Protein AF-A0A410X438-F1 (afdb_monomer_lite)

InterPro domains:
  IPR012347 Ferritin-like [G3DSA:1.20.1260.10] (1-119)
  IPR012851 Spore coat protein CotF-like [PF07875] (62-124)

Foldseek 3Di:
DDDDDDPPVVVVVVVVVVVVVVVVVVVVVVVVVVPPDPDDDDPPPDPDDDDDDDPDDDDPDDPLVVLVVVLVVLVVVLVVLVVQLVPDPDPVSVVVSVVVNVVSVVVSVVSVVVCVVVVSDDDDDDDDPVVVVVVVVVVVVVVVVVCVVCVVVVVPDDDDPDDDPPPPPPPPPDDPDDDDDD

Structure (mmCIF, N/CA/C/O backbone):
data_AF-A0A410X438-F1
#
_entry.id   AF-A0A410X438-F1
#
loop_
_atom_site.group_PDB
_atom_site.id
_atom_site.type_symbol
_atom_site.label_atom_id
_atom_site.label_alt_id
_atom_site.label_comp_id
_atom_site.label_asym_id
_atom_site.label_entity_id
_atom_site.label_seq_id
_atom_site.pdbx_PDB_ins_code
_atom_site.Cartn_x
_atom_site.Cartn_y
_atom_site.Cartn_z
_atom_site.occupancy
_atom_site.B_iso_or_equiv
_atom_site.auth_seq_id
_atom_site.auth_comp_id
_atom_site.auth_asym_id
_atom_site.auth_atom_id
_atom_site.pdbx_PDB_model_num
ATOM 1 N N . MET A 1 1 ? 18.873 66.246 -26.360 1.00 38.06 1 MET A N 1
ATOM 2 C CA . MET A 1 1 ? 17.743 65.387 -26.773 1.00 38.06 1 MET A CA 1
ATOM 3 C C . MET A 1 1 ? 17.550 64.344 -25.676 1.00 38.06 1 MET A C 1
ATOM 5 O O . MET A 1 1 ? 18.228 63.329 -25.687 1.00 38.06 1 MET A O 1
ATOM 9 N N . ASN A 1 2 ? 16.760 6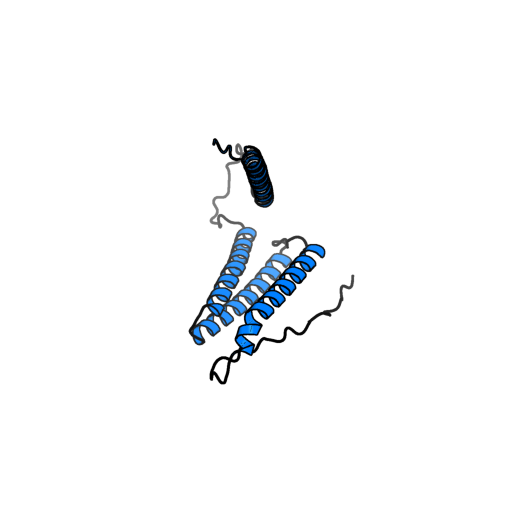4.672 -24.646 1.00 38.25 2 ASN A N 1
ATOM 10 C CA . ASN A 1 2 ? 16.591 63.837 -23.449 1.00 38.25 2 ASN A CA 1
ATOM 11 C C . ASN A 1 2 ? 15.453 62.836 -23.670 1.00 38.25 2 ASN A C 1
ATOM 13 O O . ASN A 1 2 ? 14.313 63.243 -23.874 1.00 38.25 2 ASN A O 1
ATOM 17 N N . GLN A 1 3 ? 15.767 61.542 -23.624 1.00 50.00 3 GLN A N 1
ATOM 18 C CA . GLN A 1 3 ? 14.787 60.457 -23.637 1.00 50.00 3 GLN A CA 1
ATOM 19 C C . GLN A 1 3 ? 14.421 60.109 -22.187 1.00 50.00 3 GLN A C 1
ATOM 21 O O . GLN A 1 3 ? 15.269 59.652 -21.426 1.00 50.00 3 GLN A O 1
ATOM 26 N N . GLN A 1 4 ? 13.167 60.336 -21.796 1.00 57.06 4 GLN A N 1
ATOM 27 C CA . GLN A 1 4 ? 12.577 59.786 -20.571 1.00 57.06 4 GLN A CA 1
ATOM 28 C C . GLN A 1 4 ? 12.024 58.380 -20.857 1.00 57.06 4 GLN A C 1
ATOM 30 O O . GLN A 1 4 ? 11.119 58.266 -21.684 1.00 57.06 4 GLN A O 1
ATOM 35 N N . PRO A 1 5 ? 12.455 57.312 -20.157 1.00 54.53 5 PRO A N 1
ATOM 36 C CA . PRO A 1 5 ? 11.767 56.030 -20.208 1.00 54.53 5 PRO A CA 1
ATOM 37 C C . PRO A 1 5 ? 10.737 55.915 -19.072 1.00 54.53 5 PRO A C 1
ATOM 39 O O . PRO A 1 5 ? 11.059 55.703 -17.907 1.00 54.53 5 PRO A O 1
ATOM 42 N N . ASN A 1 6 ? 9.473 56.060 -19.465 1.00 61.81 6 ASN A N 1
ATOM 43 C CA . ASN A 1 6 ? 8.375 55.133 -19.177 1.00 61.81 6 ASN A CA 1
ATOM 44 C C . ASN A 1 6 ? 8.189 54.644 -17.714 1.00 61.81 6 ASN A C 1
ATOM 46 O O . ASN A 1 6 ? 8.416 53.479 -17.384 1.00 61.81 6 ASN A O 1
ATOM 50 N N . ASN A 1 7 ? 7.680 55.529 -16.846 1.00 60.72 7 ASN A N 1
ATOM 51 C CA . ASN A 1 7 ? 7.257 55.216 -15.467 1.00 60.72 7 ASN A CA 1
ATOM 52 C C . ASN A 1 7 ? 6.073 54.227 -15.372 1.00 60.72 7 ASN A C 1
ATOM 54 O O . ASN A 1 7 ? 5.861 53.613 -14.326 1.00 60.72 7 ASN A O 1
ATOM 58 N N . GLN A 1 8 ? 5.312 54.044 -16.453 1.00 57.38 8 GLN A N 1
ATOM 59 C CA . GLN A 1 8 ? 4.073 53.263 -16.461 1.00 57.38 8 GLN A CA 1
ATOM 60 C C . GLN A 1 8 ? 4.341 51.749 -16.454 1.00 57.38 8 GLN A C 1
ATOM 62 O O . GLN A 1 8 ? 3.690 51.003 -15.725 1.00 57.38 8 GLN A O 1
ATOM 67 N N . ASN A 1 9 ? 5.388 51.305 -17.160 1.00 55.47 9 ASN A N 1
ATOM 68 C CA . ASN A 1 9 ? 5.837 49.907 -17.125 1.00 55.47 9 ASN A CA 1
ATOM 69 C C . ASN A 1 9 ? 6.379 49.489 -15.750 1.00 55.47 9 ASN A C 1
ATOM 71 O O . ASN A 1 9 ? 6.235 48.337 -15.344 1.00 55.47 9 ASN A O 1
ATOM 75 N N . ARG A 1 10 ? 6.964 50.431 -14.999 1.00 60.97 10 ARG A N 1
ATOM 76 C CA . ARG A 1 10 ? 7.471 50.151 -13.652 1.00 60.97 10 ARG A CA 1
ATOM 77 C C . ARG A 1 10 ? 6.326 49.928 -12.657 1.00 60.97 10 ARG A C 1
ATOM 79 O O . ARG A 1 10 ? 6.391 48.993 -11.869 1.00 60.97 10 ARG A O 1
ATOM 86 N N . GLN A 1 11 ? 5.25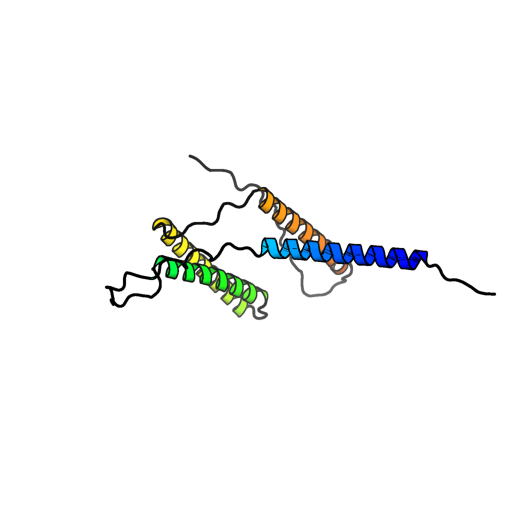3 50.722 -12.732 1.00 61.59 11 GLN A N 1
ATOM 87 C CA . GLN A 1 11 ? 4.061 50.526 -11.889 1.00 61.59 11 GLN A CA 1
ATOM 88 C C . GLN A 1 11 ? 3.338 49.204 -12.174 1.00 61.59 11 GLN A C 1
ATOM 90 O O . GLN A 1 11 ? 2.942 48.518 -11.233 1.00 61.59 11 GLN A O 1
ATOM 95 N N . LEU A 1 12 ? 3.216 48.813 -13.447 1.00 63.94 12 LEU A N 1
ATOM 96 C CA . LEU A 1 12 ? 2.605 47.534 -13.829 1.00 63.94 12 LEU A CA 1
ATOM 97 C C . LEU A 1 12 ? 3.395 46.333 -13.286 1.00 63.94 12 LEU A C 1
ATOM 99 O O . LEU A 1 12 ? 2.797 45.374 -12.801 1.00 63.94 12 LEU A O 1
ATOM 103 N N . SER A 1 13 ? 4.730 46.410 -13.288 1.00 67.31 13 SER A N 1
ATOM 104 C CA . SER A 1 13 ? 5.592 45.385 -12.686 1.00 67.31 13 SER A CA 1
ATOM 105 C C . SER A 1 13 ? 5.380 45.263 -11.172 1.00 67.31 13 SER A C 1
ATOM 107 O O . SER A 1 13 ? 5.212 44.150 -10.678 1.00 67.31 13 SER A O 1
ATOM 109 N N . TYR A 1 14 ? 5.289 46.379 -10.437 1.00 72.50 14 TYR A N 1
ATOM 110 C CA . TYR A 1 14 ? 5.018 46.335 -8.993 1.00 72.50 14 TYR A CA 1
ATOM 111 C C . TYR A 1 14 ? 3.630 45.780 -8.662 1.00 72.50 14 TYR A C 1
ATOM 113 O O . TYR A 1 14 ? 3.465 45.086 -7.660 1.00 72.50 14 TYR A O 1
ATOM 121 N N . GLN A 1 15 ? 2.629 46.053 -9.499 1.00 75.25 15 GLN A N 1
ATOM 122 C CA . GLN A 1 15 ? 1.286 45.515 -9.296 1.00 75.25 15 GLN A CA 1
ATOM 123 C C . GLN A 1 15 ? 1.232 44.005 -9.565 1.00 75.25 15 GLN A C 1
ATOM 125 O O . GLN A 1 15 ? 0.583 43.270 -8.822 1.00 75.25 15 GLN A O 1
ATOM 130 N N . GLN A 1 16 ? 1.955 43.531 -10.582 1.00 72.31 16 GLN A N 1
ATOM 131 C CA . GLN A 1 16 ? 2.033 42.107 -10.904 1.00 72.31 16 GLN A CA 1
ATOM 132 C C . GLN A 1 16 ? 2.826 41.323 -9.846 1.00 72.31 16 GLN A C 1
ATOM 134 O O . GLN A 1 16 ? 2.416 40.225 -9.473 1.00 72.31 16 GLN A O 1
ATOM 139 N N . GLN A 1 17 ? 3.892 41.919 -9.297 1.00 75.75 17 GLN A N 1
ATOM 140 C CA . GLN A 1 17 ? 4.660 41.346 -8.188 1.00 75.75 17 GLN A CA 1
ATOM 141 C C . GLN A 1 17 ? 3.787 41.178 -6.935 1.00 75.75 17 GLN A C 1
ATOM 143 O O . GLN A 1 17 ? 3.722 40.087 -6.377 1.00 75.75 17 GLN A O 1
ATOM 148 N N . GLN A 1 18 ? 3.024 42.210 -6.554 1.00 72.81 18 GLN A N 1
ATOM 149 C CA . GLN A 1 18 ? 2.124 42.117 -5.397 1.00 72.81 18 GLN A CA 1
ATOM 150 C C . GLN A 1 18 ? 1.025 41.067 -5.583 1.00 72.81 18 GLN A C 1
ATOM 152 O O . GLN A 1 18 ? 0.641 40.386 -4.634 1.00 72.81 18 GLN A O 1
ATOM 157 N N . GLN A 1 19 ? 0.525 40.899 -6.808 1.00 74.44 19 GLN A N 1
ATOM 158 C CA . GLN A 1 19 ? -0.489 39.890 -7.105 1.00 74.44 19 GLN A CA 1
ATOM 159 C C . GLN A 1 19 ? 0.084 38.462 -7.063 1.00 74.44 19 GLN A C 1
ATOM 161 O O . GLN A 1 19 ? -0.627 37.519 -6.710 1.00 74.44 19 GLN A O 1
ATOM 166 N N . HIS A 1 20 ? 1.369 38.299 -7.386 1.00 75.06 20 HIS A N 1
ATOM 167 C CA . HIS A 1 20 ? 2.081 37.033 -7.236 1.00 75.06 20 HIS A CA 1
ATOM 168 C C . HIS A 1 20 ? 2.311 36.686 -5.757 1.00 75.06 20 HIS A C 1
ATOM 170 O O . HIS A 1 20 ? 2.006 35.566 -5.344 1.00 75.06 20 HIS A O 1
ATOM 176 N N . ASP A 1 21 ? 2.747 37.654 -4.947 1.00 75.81 21 ASP A N 1
ATOM 177 C CA . ASP A 1 21 ? 2.969 37.456 -3.507 1.00 75.81 21 ASP A CA 1
ATOM 178 C C . ASP A 1 21 ? 1.668 37.110 -2.772 1.00 75.81 21 ASP A C 1
ATOM 180 O O . ASP A 1 21 ? 1.625 36.199 -1.944 1.00 75.81 21 ASP A O 1
ATOM 184 N N . GLN A 1 22 ? 0.564 37.767 -3.133 1.00 76.00 22 GLN A N 1
ATOM 185 C CA . GLN A 1 22 ? -0.740 37.493 -2.532 1.00 76.00 22 GLN A CA 1
ATOM 186 C C . GLN A 1 22 ? -1.259 36.089 -2.893 1.00 76.00 22 GLN A C 1
ATOM 188 O O . GLN A 1 22 ? -1.873 35.414 -2.064 1.00 76.00 22 GLN A O 1
ATOM 193 N N . ARG A 1 23 ? -0.964 35.607 -4.110 1.00 79.62 23 ARG A N 1
ATOM 194 C CA . ARG A 1 23 ? -1.293 34.239 -4.533 1.00 79.62 23 ARG A CA 1
ATOM 195 C C . ARG A 1 23 ? -0.463 33.201 -3.778 1.00 79.62 23 ARG A C 1
ATOM 197 O O . ARG A 1 23 ? -1.016 32.178 -3.381 1.00 79.62 23 ARG A O 1
ATOM 204 N N . GLN A 1 24 ? 0.828 33.457 -3.557 1.00 72.44 24 GLN A N 1
ATOM 205 C CA . GLN A 1 24 ? 1.673 32.565 -2.757 1.00 72.44 24 GLN A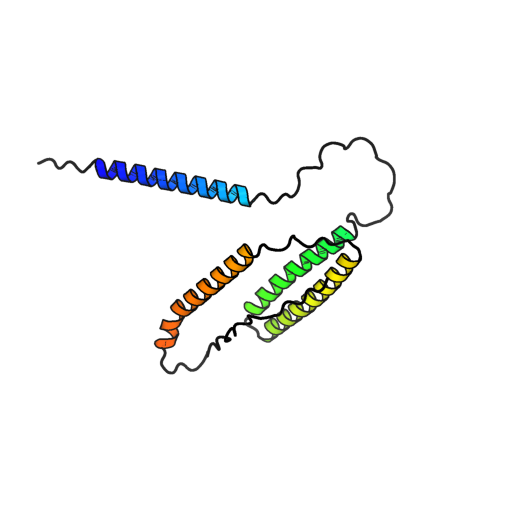 CA 1
ATOM 206 C C . GLN A 1 24 ? 1.192 32.479 -1.308 1.00 72.44 24 GLN A C 1
ATOM 208 O O . GLN A 1 24 ? 1.017 31.373 -0.807 1.00 72.44 24 GLN A O 1
ATOM 213 N N . GLN A 1 25 ? 0.855 33.604 -0.673 1.00 75.50 25 GLN A N 1
ATOM 214 C CA . GLN A 1 25 ? 0.310 33.586 0.690 1.00 75.50 25 GLN A CA 1
ATOM 215 C C . GLN A 1 25 ? -1.012 32.813 0.790 1.00 75.50 25 GLN A C 1
ATOM 217 O O . GLN A 1 25 ? -1.247 32.110 1.773 1.00 75.50 25 GLN A O 1
ATOM 222 N N . GLN A 1 26 ? -1.874 32.899 -0.228 1.00 74.56 26 GLN A N 1
ATOM 223 C CA . GLN A 1 26 ? -3.128 32.146 -0.246 1.00 74.56 26 GLN A CA 1
ATOM 224 C C . GLN A 1 26 ? -2.896 30.637 -0.424 1.00 74.56 26 GLN A C 1
ATOM 226 O O . GLN A 1 26 ? -3.570 29.834 0.221 1.00 74.56 26 GLN A O 1
ATOM 231 N N . LEU A 1 27 ? -1.916 30.245 -1.245 1.00 69.62 27 LEU A N 1
ATOM 232 C CA . LEU A 1 27 ? -1.506 28.845 -1.386 1.00 69.62 27 LEU A CA 1
ATOM 233 C C . LEU A 1 27 ? -0.907 28.298 -0.084 1.00 69.62 27 LEU A C 1
ATOM 235 O O . LEU A 1 27 ? -1.184 27.157 0.281 1.00 69.62 27 LEU A O 1
ATOM 239 N N . GLU A 1 28 ? -0.159 29.117 0.653 1.00 71.31 28 GLU A N 1
ATOM 240 C CA . GLU A 1 28 ? 0.419 28.727 1.939 1.00 71.31 28 GLU A CA 1
ATOM 241 C C . GLU A 1 28 ? -0.653 28.555 3.027 1.00 71.31 28 GLU A C 1
ATOM 243 O O . GLU A 1 28 ? -0.599 27.592 3.790 1.00 71.31 28 GLU A O 1
ATOM 248 N N . GLN A 1 29 ? -1.696 29.399 3.039 1.00 69.69 29 GLN A N 1
ATOM 249 C CA . GLN A 1 29 ? -2.865 29.205 3.913 1.00 69.69 29 GLN A CA 1
ATOM 250 C C . GLN A 1 29 ? -3.646 27.927 3.575 1.00 69.69 29 GLN A C 1
ATOM 252 O O . GLN A 1 29 ? -4.063 27.200 4.479 1.00 69.69 29 GLN A O 1
ATOM 257 N N . LEU A 1 30 ? -3.819 27.621 2.286 1.00 62.62 30 LEU A N 1
ATOM 258 C CA . LEU A 1 30 ? -4.465 26.383 1.835 1.00 62.62 30 LEU A CA 1
ATOM 259 C C . LEU A 1 30 ? -3.666 25.137 2.240 1.00 62.62 30 LEU A C 1
ATOM 261 O O . LEU A 1 30 ? -4.256 24.136 2.651 1.00 62.62 30 LEU A O 1
ATOM 265 N N . PHE A 1 31 ? -2.335 25.204 2.175 1.00 62.06 31 PHE A N 1
ATOM 266 C CA . PHE A 1 31 ? -1.466 24.103 2.586 1.00 62.06 31 PHE A CA 1
ATOM 267 C C . PHE A 1 31 ? -1.460 23.899 4.110 1.00 62.06 31 PHE A C 1
ATOM 269 O O . PHE A 1 31 ? -1.492 22.760 4.584 1.00 62.06 31 PHE A O 1
ATOM 276 N N . GLN A 1 32 ? -1.504 24.986 4.889 1.00 61.22 32 GLN A N 1
ATOM 277 C CA . GLN A 1 32 ? -1.607 24.927 6.353 1.00 61.22 32 GLN A CA 1
ATOM 278 C C . GLN A 1 32 ? -2.957 24.356 6.822 1.00 61.22 32 GLN A C 1
ATOM 280 O O . GLN A 1 32 ? -3.019 23.655 7.829 1.00 61.22 32 GLN A O 1
ATOM 285 N N . GLN A 1 33 ? -4.038 24.590 6.068 1.00 58.09 33 GLN A N 1
ATOM 286 C CA . GLN A 1 33 ? -5.356 24.036 6.389 1.00 58.09 33 GLN A CA 1
ATOM 287 C C . GLN A 1 33 ? -5.467 22.531 6.080 1.00 58.09 33 GLN A C 1
ATOM 289 O O . GLN A 1 33 ? -6.169 21.815 6.789 1.00 58.09 33 GLN A O 1
ATOM 294 N N . GLN A 1 34 ? -4.747 22.023 5.072 1.00 53.69 34 GLN A N 1
ATOM 295 C CA . GLN A 1 34 ? -4.739 20.588 4.738 1.00 53.69 34 GLN A CA 1
ATOM 296 C C . GLN A 1 34 ? -3.765 19.748 5.577 1.00 53.69 34 GLN A C 1
ATOM 298 O O . GLN A 1 34 ? -3.848 18.522 5.556 1.00 53.69 34 GLN A O 1
ATOM 303 N N . SER A 1 35 ? -2.867 20.374 6.344 1.00 41.75 35 SER A N 1
ATOM 304 C CA . SER A 1 35 ? -1.969 19.672 7.275 1.00 41.75 35 SER A CA 1
ATOM 305 C C . SER A 1 35 ? -2.572 19.460 8.673 1.00 41.75 35 SER A C 1
ATOM 307 O O . SER A 1 35 ? -1.954 18.811 9.517 1.00 41.75 35 SER A O 1
ATOM 309 N N . ALA A 1 36 ? -3.814 19.902 8.905 1.00 40.00 36 ALA A N 1
ATOM 310 C CA . ALA A 1 36 ? -4.580 19.587 10.107 1.00 40.00 36 ALA A CA 1
ATOM 311 C C . ALA A 1 36 ? -5.182 18.170 10.030 1.00 40.00 36 ALA A C 1
ATOM 313 O O . ALA A 1 36 ? -6.389 17.984 9.882 1.00 40.00 36 ALA A O 1
ATOM 314 N N . TYR A 1 37 ? -4.338 17.148 10.160 1.00 42.50 37 TYR A N 1
ATOM 315 C CA . TYR A 1 37 ? -4.810 15.845 10.621 1.00 42.50 37 TYR A CA 1
ATOM 316 C C . TYR A 1 37 ? -5.179 15.983 12.106 1.00 42.50 37 TYR A C 1
ATOM 318 O O . TYR A 1 37 ? -4.327 16.399 12.894 1.00 42.50 37 TYR A O 1
ATOM 326 N N . PRO A 1 38 ? -6.409 15.648 12.535 1.00 47.12 38 PRO A N 1
ATOM 327 C CA . PRO A 1 38 ? -6.773 15.671 13.942 1.00 47.12 38 PRO A CA 1
ATOM 328 C C . PRO A 1 38 ? -6.143 14.459 14.633 1.00 47.12 38 PRO A C 1
ATOM 330 O O . PRO A 1 38 ? -6.787 13.440 14.863 1.00 47.12 38 PRO A O 1
ATOM 333 N N . TYR A 1 39 ? -4.861 14.563 14.959 1.00 44.97 39 TYR A N 1
ATOM 334 C CA . TYR A 1 39 ? -4.248 13.745 15.990 1.00 44.97 39 TYR A CA 1
ATOM 335 C C . TYR A 1 39 ? -3.750 14.667 17.102 1.00 44.97 39 TYR A C 1
ATOM 337 O O . TYR A 1 39 ? -2.975 15.592 16.878 1.00 44.97 39 TYR A O 1
ATOM 345 N N . SER A 1 40 ? -4.219 14.369 18.314 1.00 49.78 40 SER A N 1
ATOM 346 C CA . SER A 1 40 ? -3.741 14.863 19.611 1.00 49.78 40 SER A CA 1
ATOM 347 C C . SER A 1 40 ? -3.905 16.358 19.930 1.00 49.78 40 SER A C 1
ATOM 349 O O . SER A 1 40 ? -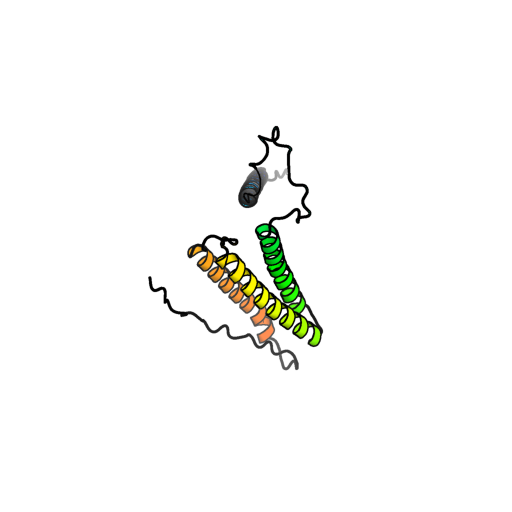2.953 17.114 19.848 1.00 49.78 40 SER A O 1
ATOM 351 N N . GLN A 1 41 ? -5.062 16.752 20.472 1.00 43.59 41 GLN A N 1
ATOM 352 C CA . GLN A 1 41 ? -5.120 17.687 21.611 1.00 43.59 41 GLN A CA 1
ATOM 353 C C . GLN A 1 41 ? -6.396 17.430 22.421 1.00 43.59 41 GLN A C 1
ATOM 355 O O . GLN A 1 41 ? -7.468 17.947 22.128 1.00 43.59 41 GLN A O 1
ATOM 360 N N . GLY A 1 42 ? -6.272 16.570 23.429 1.00 42.75 42 GLY A N 1
ATOM 361 C CA . GLY A 1 42 ? -7.366 16.220 24.332 1.00 42.75 42 GLY A CA 1
ATOM 362 C C . GLY A 1 42 ? -6.950 15.280 25.460 1.00 42.75 42 GLY A C 1
ATOM 363 O O . GLY A 1 42 ? -7.753 14.465 25.879 1.00 42.75 42 GLY A O 1
ATOM 364 N N . PHE A 1 43 ? -5.700 15.347 25.930 1.00 48.59 43 PHE A N 1
ATOM 365 C CA . PHE A 1 43 ? -5.244 14.600 27.111 1.00 48.59 43 PHE A CA 1
ATOM 366 C C . PHE A 1 43 ? -4.209 15.410 27.891 1.00 48.59 43 PHE A C 1
ATOM 368 O O . PHE A 1 43 ? -3.068 14.993 28.058 1.00 48.59 43 PHE A O 1
ATOM 375 N N . GLN A 1 44 ? -4.587 16.598 28.362 1.00 49.16 44 GLN A N 1
ATOM 376 C CA . GLN A 1 44 ? -3.796 17.257 29.400 1.00 49.16 44 GLN A CA 1
ATOM 377 C C . GLN A 1 44 ? -4.643 18.158 30.300 1.00 49.16 44 GLN A C 1
ATOM 379 O O . GLN A 1 44 ? -4.373 19.341 30.446 1.00 49.16 44 GLN A O 1
ATOM 384 N N . GLN A 1 45 ? -5.669 17.587 30.935 1.00 45.94 45 GLN A N 1
ATOM 385 C CA . GLN A 1 45 ? -6.140 18.109 32.219 1.00 45.94 45 GLN A CA 1
ATOM 386 C C . GLN A 1 45 ? -6.968 17.052 32.952 1.00 45.94 45 GLN A C 1
ATOM 388 O O . GLN A 1 45 ? -8.172 16.951 32.757 1.00 45.94 45 GLN A O 1
ATOM 393 N N . ASN A 1 46 ? -6.274 16.201 33.710 1.00 43.38 46 ASN A N 1
ATOM 394 C CA . ASN A 1 46 ? -6.705 15.549 34.957 1.00 43.38 46 ASN A CA 1
ATOM 395 C C . ASN A 1 46 ? -5.699 14.437 35.273 1.00 43.38 46 ASN A C 1
ATOM 397 O O . ASN A 1 46 ? -5.966 13.252 35.099 1.00 43.38 46 ASN A O 1
ATOM 401 N N . GLN A 1 47 ? -4.493 14.827 35.688 1.00 47.31 47 GLN A N 1
ATOM 402 C CA . GLN A 1 47 ? -3.527 13.891 36.256 1.00 47.31 47 GLN A CA 1
ATOM 403 C C . GLN A 1 47 ? -3.157 14.358 37.663 1.00 47.31 47 GLN A C 1
ATOM 405 O O . GLN A 1 47 ? -2.066 14.847 37.928 1.00 47.31 47 GLN A O 1
ATOM 410 N N . GLN A 1 48 ? -4.117 14.219 38.573 1.00 48.62 48 GLN A N 1
ATOM 411 C CA . GLN A 1 48 ? -3.832 14.045 39.988 1.00 48.62 48 GLN A CA 1
ATOM 412 C C . GLN A 1 48 ? -4.956 13.195 40.586 1.00 48.62 48 GLN A C 1
ATOM 414 O O . GLN A 1 48 ? -6.120 13.545 40.458 1.00 48.62 48 GLN A O 1
ATOM 419 N N . GLN A 1 49 ? -4.566 12.080 41.212 1.00 47.88 49 GLN A N 1
ATOM 420 C CA . GLN A 1 49 ? -5.398 11.041 41.847 1.00 47.88 49 GLN A CA 1
ATOM 421 C C . GLN A 1 49 ? -5.928 9.910 40.948 1.00 47.88 49 GLN A C 1
ATOM 423 O O . GLN A 1 49 ? -7.120 9.780 40.704 1.00 47.88 49 GLN A O 1
ATOM 428 N N . ASN A 1 50 ? -5.040 8.985 40.578 1.00 44.50 50 ASN A N 1
ATOM 429 C CA . ASN A 1 50 ? -5.106 7.638 41.161 1.00 44.50 50 ASN A CA 1
ATOM 430 C C . ASN A 1 50 ? -3.835 6.858 40.818 1.00 44.50 50 ASN A C 1
ATOM 432 O O . ASN A 1 50 ? -3.671 6.323 39.727 1.00 44.50 50 ASN A O 1
ATOM 436 N N . GLN A 1 51 ? -2.912 6.836 41.771 1.00 47.25 51 GLN A N 1
ATOM 437 C CA . GLN A 1 51 ? -1.748 5.972 41.749 1.00 47.25 51 GLN A CA 1
ATOM 438 C C . GLN A 1 51 ? -2.044 4.826 42.713 1.00 47.25 51 GLN A C 1
ATOM 440 O O . GLN A 1 51 ? -1.713 4.931 43.888 1.00 47.25 51 GLN A O 1
ATOM 445 N N . GLN A 1 52 ? -2.688 3.755 42.240 1.00 50.28 52 GLN A N 1
ATOM 446 C CA . GLN A 1 52 ? -2.514 2.437 42.850 1.00 50.28 52 GLN A CA 1
ATOM 447 C C . GLN A 1 52 ? -3.040 1.294 41.976 1.00 50.28 52 GLN A C 1
ATOM 449 O O . GLN A 1 52 ? -4.196 1.274 41.578 1.00 50.28 52 GLN A O 1
ATOM 454 N N . GLN A 1 53 ? -2.140 0.320 41.792 1.00 47.03 53 GLN A N 1
ATOM 455 C CA . GLN A 1 53 ? -2.362 -1.077 41.400 1.00 47.03 53 GLN A CA 1
ATOM 456 C C . GLN A 1 53 ? -2.630 -1.368 39.916 1.00 47.03 53 GLN A C 1
ATOM 458 O O . GLN A 1 53 ? -3.768 -1.435 39.476 1.00 47.03 53 GLN A O 1
ATOM 463 N N . ASN A 1 54 ? -1.566 -1.696 39.172 1.00 41.41 54 ASN A N 1
ATOM 464 C CA . ASN A 1 54 ? -1.236 -3.099 38.871 1.00 41.41 54 ASN A CA 1
ATOM 465 C C . ASN A 1 54 ? 0.167 -3.181 38.219 1.00 41.41 54 ASN A C 1
ATOM 467 O O . ASN A 1 54 ? 0.322 -2.927 37.029 1.00 41.41 54 ASN A O 1
ATOM 471 N N . LEU A 1 55 ? 1.203 -3.511 39.003 1.00 45.50 55 LEU A N 1
ATOM 472 C CA . LEU A 1 55 ? 2.504 -3.945 38.471 1.00 45.50 55 LEU A CA 1
ATOM 473 C C . LEU A 1 55 ? 2.442 -5.449 38.153 1.00 45.50 55 LEU A C 1
ATOM 475 O O . LEU A 1 55 ? 3.092 -6.261 38.811 1.00 45.50 55 LEU A O 1
ATOM 479 N N . GLN A 1 56 ? 1.656 -5.826 37.149 1.00 44.19 56 GLN A N 1
ATOM 480 C CA . GLN A 1 56 ? 1.760 -7.142 36.525 1.00 44.19 56 GLN A CA 1
ATOM 481 C C . GLN A 1 56 ? 2.320 -6.958 35.122 1.00 44.19 56 GLN A C 1
ATOM 483 O O . GLN A 1 56 ? 1.758 -6.249 34.297 1.00 44.19 56 GLN A O 1
ATOM 488 N N . SER A 1 57 ? 3.473 -7.581 34.904 1.00 49.81 57 SER A N 1
ATOM 489 C CA . SER A 1 57 ? 4.151 -7.802 33.629 1.00 49.81 57 SER A CA 1
ATOM 490 C C . SER A 1 57 ? 3.175 -7.955 32.453 1.00 49.81 57 SER A C 1
ATOM 492 O O . SER A 1 57 ? 2.634 -9.034 32.225 1.00 49.81 57 SER A O 1
ATOM 494 N N . GLY A 1 58 ? 2.964 -6.870 31.716 1.00 46.88 58 GLY A N 1
ATOM 495 C CA . GLY A 1 58 ? 2.081 -6.791 30.560 1.00 46.88 58 GLY A CA 1
ATOM 496 C C . GLY A 1 58 ? 2.533 -5.624 29.691 1.00 46.88 58 GLY A C 1
ATOM 497 O O . GLY A 1 58 ? 2.913 -4.581 30.216 1.00 46.88 58 GLY A O 1
ATOM 498 N N . SER A 1 59 ? 2.589 -5.840 28.378 1.00 57.28 59 SER A N 1
ATOM 499 C CA . SER A 1 59 ? 2.972 -4.856 27.358 1.00 57.28 59 SER A CA 1
ATOM 500 C C . SER A 1 59 ? 2.444 -3.442 27.658 1.00 57.28 59 SER A C 1
ATOM 502 O O . SER A 1 59 ? 1.282 -3.272 28.015 1.00 57.28 59 SER A O 1
ATOM 504 N N . ILE A 1 60 ? 3.286 -2.418 27.458 1.00 80.12 60 ILE A N 1
ATOM 505 C CA . ILE A 1 60 ? 2.924 -0.988 27.580 1.00 80.12 60 ILE A CA 1
ATOM 506 C C . ILE A 1 60 ? 1.771 -0.616 26.621 1.00 80.12 60 ILE A C 1
ATOM 508 O O . ILE A 1 60 ? 1.075 0.374 26.833 1.00 80.12 60 ILE A O 1
ATOM 512 N N . LEU A 1 61 ? 1.563 -1.415 25.571 1.00 78.81 61 LEU A N 1
ATOM 513 C CA . LEU A 1 61 ? 0.514 -1.247 24.570 1.00 78.81 61 LEU A CA 1
ATOM 514 C C . LEU A 1 61 ? -0.604 -2.269 24.766 1.00 78.81 61 LEU A C 1
ATOM 516 O O . LEU A 1 61 ? -0.324 -3.444 25.015 1.00 78.81 61 LEU A O 1
ATOM 520 N N . SER A 1 62 ? -1.851 -1.829 24.568 1.00 90.31 62 SER A N 1
ATOM 521 C CA . SER A 1 62 ? -3.002 -2.729 24.472 1.00 90.31 62 SER A CA 1
ATOM 522 C C . SER A 1 62 ? -2.884 -3.642 23.245 1.00 90.31 62 SER A C 1
ATOM 524 O O . SER A 1 62 ? -2.260 -3.268 22.249 1.00 90.31 62 SER A O 1
ATOM 526 N N . ASP A 1 63 ? -3.534 -4.810 23.271 1.00 90.00 63 ASP A N 1
ATOM 527 C CA . ASP A 1 63 ? -3.559 -5.728 22.119 1.00 90.00 63 ASP A CA 1
ATOM 528 C C . ASP A 1 63 ? -4.065 -5.028 20.852 1.00 90.00 63 ASP A C 1
ATOM 530 O O . ASP A 1 63 ? -3.515 -5.198 19.766 1.00 90.00 63 ASP A O 1
ATOM 534 N N . LYS A 1 64 ? -5.071 -4.158 20.992 1.00 90.94 64 LYS A N 1
ATOM 535 C CA . LYS A 1 64 ? -5.594 -3.353 19.885 1.00 90.94 64 LYS A CA 1
ATOM 536 C C . LYS A 1 64 ? -4.522 -2.445 19.278 1.00 90.94 64 LYS A C 1
ATOM 538 O O . LYS A 1 64 ? -4.431 -2.360 18.050 1.00 90.94 64 LYS A O 1
ATOM 543 N N . ASP A 1 65 ? -3.737 -1.761 20.105 1.00 90.06 65 ASP A N 1
ATOM 544 C CA . ASP A 1 65 ? -2.691 -0.845 19.637 1.00 90.06 65 ASP A CA 1
ATOM 545 C C . ASP A 1 65 ? -1.529 -1.607 19.001 1.00 90.06 65 ASP A C 1
ATOM 547 O O . ASP A 1 65 ? -1.007 -1.186 17.965 1.00 90.06 65 ASP A O 1
ATOM 551 N N . LEU A 1 66 ? -1.170 -2.766 19.563 1.00 93.12 66 LEU A N 1
ATOM 552 C CA . LEU A 1 66 ? -0.157 -3.652 18.997 1.00 93.12 66 LEU A CA 1
ATOM 553 C C . LEU A 1 66 ? -0.573 -4.128 17.601 1.00 93.12 66 LEU A C 1
ATOM 555 O O . LEU A 1 66 ? 0.152 -3.907 16.633 1.00 93.12 66 LEU A O 1
ATOM 559 N N . LEU A 1 67 ? -1.775 -4.695 17.471 1.00 94.25 67 LEU A N 1
ATOM 560 C CA . LEU A 1 67 ? -2.290 -5.188 16.192 1.00 94.25 67 LEU A CA 1
ATOM 561 C C . LEU A 1 67 ? -2.473 -4.057 15.171 1.00 94.25 67 LEU A C 1
ATOM 563 O O . LEU A 1 67 ? -2.180 -4.238 13.990 1.00 94.25 67 LEU A O 1
ATOM 567 N N . SER A 1 68 ? -2.899 -2.868 15.612 1.00 92.62 68 SER A N 1
ATOM 568 C CA . SER A 1 68 ? -2.994 -1.684 14.746 1.00 92.62 68 SER A CA 1
ATOM 569 C C . SER A 1 68 ? -1.622 -1.240 14.236 1.00 92.62 68 SER A C 1
ATOM 571 O O . SER A 1 68 ? -1.493 -0.869 13.067 1.00 92.62 68 SER A O 1
ATOM 573 N N . THR A 1 69 ? -0.596 -1.317 15.086 1.00 93.62 69 THR A N 1
ATOM 574 C CA . THR A 1 69 ? 0.794 -1.018 14.723 1.00 93.62 69 THR A CA 1
ATOM 575 C C . THR A 1 69 ? 1.320 -2.037 13.715 1.00 93.62 69 THR A C 1
ATOM 577 O O . THR A 1 69 ? 1.841 -1.642 12.675 1.00 93.62 69 THR A O 1
ATOM 580 N N . THR A 1 70 ? 1.100 -3.333 13.947 1.00 94.81 70 THR A N 1
ATOM 581 C CA . THR A 1 70 ? 1.460 -4.399 12.999 1.00 94.81 70 THR A CA 1
ATOM 582 C C . THR A 1 70 ? 0.756 -4.222 11.653 1.00 94.81 70 THR A C 1
ATOM 584 O O . THR A 1 70 ? 1.386 -4.296 10.602 1.00 94.81 70 THR A O 1
ATOM 587 N N . LEU A 1 71 ? -0.542 -3.902 11.652 1.00 94.06 71 LEU A N 1
ATOM 588 C CA . LEU A 1 71 ? -1.296 -3.648 10.424 1.00 94.06 71 LEU A CA 1
ATOM 589 C C . LEU A 1 71 ? -0.770 -2.414 9.666 1.00 94.06 71 LEU A C 1
ATOM 591 O O . LEU A 1 71 ? -0.755 -2.388 8.431 1.00 94.06 71 LEU A O 1
ATOM 595 N N . ALA A 1 72 ? -0.364 -1.365 10.387 1.00 92.75 72 ALA A N 1
ATOM 596 C CA . ALA A 1 72 ? 0.265 -0.187 9.798 1.00 92.75 72 ALA A CA 1
ATOM 597 C C . ALA A 1 72 ? 1.624 -0.522 9.169 1.00 92.75 72 ALA A C 1
ATOM 599 O O . ALA A 1 72 ? 1.892 -0.074 8.050 1.00 92.75 72 ALA A O 1
ATOM 600 N N . ASP A 1 73 ? 2.424 -1.341 9.849 1.00 96.31 73 ASP A N 1
ATOM 601 C CA . ASP A 1 73 ? 3.723 -1.796 9.368 1.00 96.31 73 ASP A CA 1
ATOM 602 C C . ASP A 1 73 ? 3.595 -2.676 8.118 1.00 96.31 73 ASP A C 1
ATOM 604 O O . ASP A 1 73 ? 4.232 -2.380 7.110 1.00 96.31 73 ASP A O 1
ATOM 608 N N . HIS A 1 74 ? 2.658 -3.633 8.089 1.00 97.25 74 HIS A N 1
ATOM 609 C CA . HIS A 1 74 ? 2.371 -4.435 6.890 1.00 97.25 74 HIS A CA 1
ATOM 610 C C . HIS A 1 74 ? 2.102 -3.553 5.660 1.00 97.25 74 HIS A C 1
ATOM 612 O O . HIS A 1 74 ? 2.699 -3.745 4.603 1.00 97.25 74 HIS A O 1
ATOM 618 N N . LYS A 1 75 ? 1.261 -2.516 5.794 1.00 95.06 75 LYS A N 1
ATOM 619 C CA . LYS A 1 75 ? 0.994 -1.565 4.695 1.00 95.06 75 LYS A CA 1
ATOM 620 C C . LYS A 1 75 ? 2.246 -0.807 4.252 1.00 95.06 75 LYS A C 1
ATOM 622 O O . LYS A 1 75 ? 2.351 -0.442 3.081 1.00 95.06 75 LYS A O 1
ATOM 627 N N . ARG A 1 76 ? 3.153 -0.496 5.181 1.00 97.12 76 ARG A N 1
ATOM 628 C CA . ARG A 1 76 ? 4.418 0.173 4.876 1.00 97.12 76 ARG A CA 1
ATOM 629 C C . ARG A 1 76 ? 5.341 -0.765 4.101 1.00 97.12 76 ARG A C 1
ATOM 631 O O . ARG A 1 76 ? 5.742 -0.394 3.002 1.00 97.12 76 ARG A O 1
ATOM 638 N N . VAL A 1 77 ? 5.617 -1.963 4.617 1.00 97.44 77 VAL A N 1
ATOM 639 C CA . VAL A 1 77 ? 6.551 -2.903 3.976 1.00 97.44 77 VAL A CA 1
ATOM 640 C C . VAL A 1 77 ? 6.040 -3.395 2.621 1.00 97.44 77 VAL A C 1
ATOM 642 O O . VAL A 1 77 ? 6.834 -3.520 1.700 1.00 97.44 77 VAL A O 1
ATOM 645 N N . ILE A 1 78 ? 4.721 -3.545 2.434 1.00 98.12 78 ILE A N 1
ATOM 646 C CA . ILE A 1 78 ? 4.120 -3.844 1.119 1.00 98.12 78 ILE A CA 1
ATOM 647 C C . ILE A 1 78 ? 4.502 -2.782 0.079 1.00 98.12 78 ILE A C 1
ATOM 649 O O . ILE A 1 78 ? 4.869 -3.123 -1.044 1.00 98.12 78 ILE A O 1
ATOM 653 N N . ARG A 1 79 ? 4.439 -1.489 0.433 1.00 96.44 79 ARG A N 1
ATOM 654 C CA . ARG A 1 79 ? 4.843 -0.407 -0.482 1.00 96.44 79 ARG A CA 1
ATOM 655 C C . ARG A 1 79 ? 6.339 -0.446 -0.772 1.00 96.44 79 ARG A C 1
ATOM 657 O O . ARG A 1 79 ? 6.724 -0.262 -1.919 1.00 96.44 79 ARG A O 1
ATOM 664 N N . GLU A 1 80 ? 7.161 -0.712 0.241 1.00 97.25 80 GLU A N 1
ATOM 665 C CA . GLU A 1 80 ? 8.612 -0.828 0.064 1.00 97.25 80 GLU A CA 1
ATOM 666 C C . GLU A 1 80 ? 8.980 -2.022 -0.835 1.00 97.25 80 GLU A C 1
ATOM 668 O O . GLU A 1 80 ? 9.788 -1.866 -1.748 1.00 97.25 80 GLU A O 1
ATOM 673 N N . TYR A 1 81 ? 8.339 -3.184 -0.664 1.00 98.12 81 TYR A N 1
ATOM 674 C CA . TYR A 1 81 ? 8.536 -4.349 -1.533 1.00 98.12 81 TYR A CA 1
ATOM 675 C C . TYR A 1 81 ? 8.062 -4.099 -2.960 1.00 98.12 81 TYR A C 1
ATOM 677 O O . TYR A 1 81 ? 8.754 -4.488 -3.899 1.00 98.12 81 TYR A O 1
ATOM 685 N N . ALA A 1 82 ? 6.935 -3.409 -3.146 1.00 96.38 82 ALA A N 1
ATOM 686 C CA . ALA A 1 82 ? 6.468 -3.030 -4.474 1.00 96.38 82 ALA A CA 1
ATOM 687 C C . ALA A 1 82 ? 7.487 -2.122 -5.184 1.00 96.38 82 ALA A C 1
ATOM 689 O O . ALA A 1 82 ? 7.871 -2.409 -6.319 1.00 96.38 82 ALA A O 1
ATOM 690 N N . THR A 1 83 ? 7.995 -1.089 -4.502 1.00 97.62 83 THR A N 1
ATOM 691 C CA . THR A 1 83 ? 9.074 -0.240 -5.031 1.00 97.62 83 THR A CA 1
ATOM 692 C C . THR A 1 83 ? 10.308 -1.076 -5.363 1.00 97.62 83 THR A C 1
ATOM 694 O O . THR A 1 83 ? 10.799 -1.032 -6.492 1.00 97.62 83 THR A O 1
ATOM 697 N N . ALA A 1 84 ? 10.762 -1.920 -4.434 1.00 94.62 84 ALA A N 1
ATOM 698 C CA . ALA A 1 84 ? 11.940 -2.753 -4.630 1.00 94.62 84 ALA A CA 1
ATOM 699 C C . ALA A 1 84 ? 11.778 -3.743 -5.798 1.00 94.62 84 ALA A C 1
ATOM 701 O O . ALA A 1 84 ? 12.724 -3.949 -6.558 1.00 94.62 84 ALA A O 1
ATOM 702 N N . ALA A 1 85 ? 10.586 -4.305 -6.018 1.00 96.12 85 ALA A N 1
ATOM 703 C CA . ALA A 1 85 ? 10.293 -5.139 -7.183 1.00 96.12 85 ALA A CA 1
ATOM 704 C C . ALA A 1 85 ? 10.425 -4.348 -8.497 1.00 96.12 85 ALA A C 1
ATOM 706 O O . ALA A 1 85 ? 11.000 -4.850 -9.470 1.00 96.12 85 ALA A O 1
ATOM 707 N N . THR A 1 86 ? 9.930 -3.106 -8.525 1.00 96.06 86 THR A N 1
ATOM 708 C CA . THR A 1 86 ? 9.980 -2.249 -9.720 1.00 96.06 86 THR A CA 1
ATOM 709 C C . THR A 1 86 ? 11.374 -1.700 -10.022 1.00 96.06 86 THR A C 1
ATOM 711 O O . THR A 1 86 ? 11.730 -1.579 -11.192 1.00 96.06 86 THR A O 1
ATOM 714 N N . GLU A 1 87 ? 12.185 -1.436 -8.997 1.00 96.06 87 GLU A N 1
ATOM 715 C CA . GLU A 1 87 ? 13.522 -0.844 -9.142 1.00 96.06 87 GLU A CA 1
ATOM 716 C C . GLU A 1 87 ? 14.646 -1.893 -9.236 1.00 96.06 87 GLU A C 1
ATOM 718 O O . GLU A 1 87 ? 15.765 -1.587 -9.648 1.00 96.06 87 GLU A O 1
ATOM 723 N N . SER A 1 88 ? 14.367 -3.160 -8.909 1.00 95.06 88 SER A N 1
ATOM 724 C CA . SER A 1 88 ? 15.352 -4.240 -9.009 1.00 95.06 88 SER A CA 1
ATOM 725 C C . SER A 1 88 ? 15.711 -4.566 -10.459 1.00 95.06 88 SER A C 1
ATOM 727 O O . SER A 1 88 ? 14.862 -4.976 -11.259 1.00 95.06 88 SER A O 1
ATOM 729 N N . ASN A 1 89 ? 17.008 -4.495 -10.772 1.00 94.75 89 ASN A N 1
ATOM 730 C CA . ASN A 1 89 ? 17.552 -4.908 -12.069 1.00 94.75 89 ASN A CA 1
ATOM 731 C C . ASN A 1 89 ? 17.676 -6.441 -12.211 1.00 94.75 89 ASN A C 1
ATOM 733 O O . ASN A 1 89 ? 17.646 -6.972 -13.317 1.00 94.75 89 ASN A O 1
ATOM 737 N N . CYS A 1 90 ? 17.806 -7.174 -11.098 1.00 96.62 90 CYS A N 1
ATOM 738 C CA . CYS A 1 90 ? 17.924 -8.635 -11.099 1.00 96.62 90 CYS A CA 1
ATOM 739 C C . CYS A 1 90 ? 16.533 -9.308 -11.110 1.00 96.62 90 CYS A C 1
ATOM 741 O O . CYS A 1 90 ? 15.767 -9.103 -10.162 1.00 96.62 90 CYS A O 1
ATOM 743 N N . PRO A 1 91 ? 16.205 -10.160 -12.107 1.00 96.12 91 PRO A N 1
ATOM 744 C CA . PRO A 1 91 ? 14.903 -10.829 -12.185 1.00 96.12 91 PRO A CA 1
ATOM 745 C C . PRO A 1 91 ? 14.560 -11.681 -10.958 1.00 96.12 91 PRO A C 1
ATOM 747 O O . PRO A 1 91 ? 13.415 -11.672 -10.513 1.00 96.12 91 PRO A O 1
ATOM 750 N N . ALA A 1 92 ? 15.547 -12.368 -10.375 1.00 97.00 92 ALA A N 1
ATOM 751 C CA . ALA A 1 92 ? 15.337 -13.194 -9.185 1.00 97.00 92 ALA A CA 1
ATOM 752 C C . ALA A 1 92 ? 14.947 -12.352 -7.957 1.00 97.00 92 ALA A C 1
ATOM 754 O O . ALA A 1 92 ? 14.045 -12.719 -7.210 1.00 97.00 92 ALA A O 1
ATOM 755 N N . ILE A 1 93 ? 15.571 -11.181 -7.782 1.00 95.06 93 ILE A N 1
ATOM 756 C CA . ILE A 1 93 ? 15.244 -10.256 -6.686 1.00 95.06 93 ILE A CA 1
ATOM 757 C C . ILE A 1 93 ? 13.856 -9.639 -6.891 1.00 95.06 93 ILE A C 1
ATOM 759 O O . ILE A 1 93 ? 13.081 -9.532 -5.944 1.00 95.06 93 ILE A O 1
ATOM 763 N N . ARG A 1 94 ? 13.491 -9.313 -8.138 1.00 97.62 94 ARG A N 1
ATOM 764 C CA . ARG A 1 94 ? 12.129 -8.872 -8.468 1.00 97.62 94 ARG A CA 1
ATOM 765 C C . ARG A 1 94 ? 11.085 -9.932 -8.112 1.00 97.62 94 ARG A C 1
ATOM 767 O O . ARG A 1 94 ? 10.066 -9.603 -7.514 1.00 97.62 94 ARG A O 1
ATOM 774 N N . GLN A 1 95 ? 11.330 -11.195 -8.465 1.00 97.44 95 GLN A N 1
ATOM 775 C CA . GLN A 1 95 ? 10.437 -12.305 -8.114 1.00 97.44 95 GLN A CA 1
ATOM 776 C C . GLN A 1 95 ? 10.309 -12.477 -6.599 1.00 97.44 95 GLN A C 1
ATOM 778 O O . GLN A 1 95 ? 9.195 -12.636 -6.107 1.00 97.44 95 GLN A O 1
ATOM 783 N N . LEU A 1 96 ? 11.417 -12.370 -5.861 1.00 98.06 96 LEU A N 1
ATOM 784 C CA . LEU A 1 96 ? 11.405 -12.412 -4.401 1.00 98.06 96 LEU A CA 1
ATOM 785 C C . LEU A 1 96 ? 10.520 -11.308 -3.806 1.00 98.06 96 LEU A C 1
ATOM 787 O O . LEU A 1 96 ? 9.656 -11.601 -2.986 1.00 98.06 96 LEU A O 1
ATOM 791 N N . PHE A 1 97 ? 10.685 -10.053 -4.233 1.00 98.31 97 PHE A N 1
ATOM 792 C CA . PHE A 1 97 ? 9.858 -8.958 -3.717 1.00 98.31 97 PHE A CA 1
ATOM 793 C C . PHE A 1 97 ? 8.385 -9.080 -4.112 1.00 98.31 97 PHE A C 1
ATOM 795 O O . PHE A 1 97 ? 7.517 -8.749 -3.305 1.00 98.31 97 PHE A O 1
ATOM 802 N N . ASN A 1 98 ? 8.076 -9.608 -5.301 1.00 97.25 98 ASN A N 1
ATOM 803 C CA . ASN A 1 98 ? 6.697 -9.935 -5.669 1.00 97.25 98 ASN A CA 1
ATOM 804 C C . ASN A 1 98 ? 6.097 -10.981 -4.719 1.00 97.25 98 ASN A C 1
ATOM 806 O O . ASN A 1 98 ? 4.974 -10.800 -4.255 1.00 97.25 98 ASN A O 1
ATOM 810 N N . GLN A 1 99 ? 6.848 -12.036 -4.394 1.00 98.06 99 GLN A N 1
ATOM 811 C CA . GLN A 1 99 ? 6.399 -13.068 -3.459 1.00 98.06 99 GLN A CA 1
ATOM 812 C C . GLN A 1 99 ? 6.156 -12.483 -2.063 1.00 98.06 99 GLN A C 1
ATOM 814 O O . GLN A 1 99 ? 5.058 -12.611 -1.531 1.00 98.06 99 GLN A O 1
ATOM 819 N N . LEU A 1 100 ? 7.129 -11.742 -1.521 1.00 98.25 100 LEU A N 1
ATOM 820 C CA . LEU A 1 100 ? 6.998 -11.075 -0.221 1.00 98.25 100 LEU A CA 1
ATOM 821 C C . LEU A 1 100 ? 5.801 -10.115 -0.179 1.00 98.25 100 LEU A C 1
ATOM 823 O O . LEU A 1 100 ? 5.105 -10.032 0.832 1.00 98.25 100 LEU A O 1
ATOM 827 N N . THR A 1 101 ? 5.536 -9.408 -1.280 1.00 97.88 101 THR A N 1
ATOM 828 C CA . THR A 1 101 ? 4.368 -8.526 -1.410 1.00 97.88 101 THR A CA 1
ATOM 829 C C . THR A 1 101 ? 3.066 -9.315 -1.282 1.00 97.88 101 THR A C 1
ATOM 831 O O . THR A 1 101 ? 2.198 -8.930 -0.498 1.00 97.88 101 THR A O 1
ATOM 834 N N . LEU A 1 102 ? 2.928 -10.419 -2.023 1.00 97.69 102 LEU A N 1
ATOM 835 C CA . LEU A 1 102 ? 1.726 -11.258 -2.009 1.00 97.69 102 LEU A CA 1
ATOM 836 C C . LEU A 1 102 ? 1.510 -11.927 -0.646 1.00 97.69 102 LEU A C 1
ATOM 838 O O . LEU A 1 102 ? 0.401 -11.877 -0.114 1.00 97.69 102 LEU A O 1
ATOM 842 N N . ASP A 1 103 ? 2.569 -12.474 -0.052 1.00 98.12 103 ASP A N 1
ATOM 843 C CA . ASP A 1 103 ? 2.506 -13.130 1.258 1.00 98.12 103 ASP A CA 1
ATOM 844 C C . ASP A 1 103 ? 2.110 -12.136 2.357 1.00 98.12 103 ASP A C 1
ATOM 846 O O . ASP A 1 103 ? 1.244 -12.414 3.190 1.00 98.12 103 ASP A O 1
ATOM 850 N N . THR A 1 104 ? 2.678 -10.927 2.322 1.00 97.56 104 THR A N 1
ATOM 851 C CA . THR A 1 104 ? 2.349 -9.889 3.306 1.00 97.56 104 THR A CA 1
ATOM 852 C C . THR A 1 104 ? 0.926 -9.361 3.117 1.00 97.56 104 THR A C 1
ATOM 854 O O . THR A 1 104 ? 0.245 -9.086 4.104 1.00 97.56 104 THR A O 1
ATOM 857 N N . LEU A 1 105 ? 0.436 -9.246 1.875 1.00 97.62 105 LEU A N 1
ATOM 858 C CA . LEU A 1 105 ? -0.965 -8.900 1.598 1.00 97.62 105 LEU A CA 1
ATOM 859 C C . LEU A 1 105 ? -1.930 -9.945 2.170 1.00 97.62 105 LEU A C 1
ATOM 861 O O . LEU A 1 105 ? -2.946 -9.572 2.759 1.00 97.62 105 LEU A O 1
ATOM 865 N N . HIS A 1 106 ? -1.602 -11.233 2.043 1.00 97.69 106 HIS A N 1
ATOM 866 C CA . HIS A 1 106 ? -2.402 -12.312 2.620 1.00 97.69 106 HIS A CA 1
ATOM 867 C C . HIS A 1 106 ? -2.474 -12.194 4.148 1.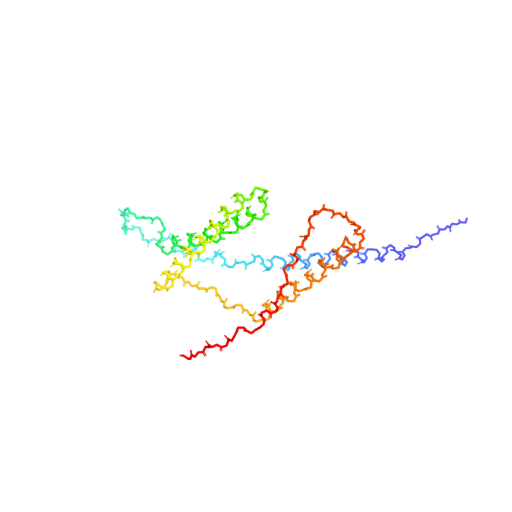00 97.69 106 HIS A C 1
ATOM 869 O O . HIS A 1 106 ? -3.566 -12.091 4.710 1.00 97.69 106 HIS A O 1
ATOM 875 N N . LEU A 1 107 ? -1.317 -12.086 4.812 1.00 96.94 107 LEU A N 1
ATOM 876 C CA . LEU A 1 107 ? -1.239 -11.921 6.266 1.00 96.94 107 LEU A CA 1
ATOM 877 C C . LEU A 1 107 ? -1.964 -10.653 6.747 1.00 96.94 107 LEU A C 1
ATOM 879 O O . LEU A 1 107 ? -2.658 -10.657 7.765 1.00 96.94 107 LEU A O 1
ATOM 883 N N . GLN A 1 108 ? -1.836 -9.549 6.008 1.00 96.44 108 GLN A N 1
ATOM 884 C CA . GLN A 1 108 ? -2.554 -8.309 6.292 1.00 96.44 108 GLN A CA 1
ATOM 885 C C . GLN A 1 108 ? -4.076 -8.509 6.224 1.00 96.44 108 GLN A C 1
ATOM 887 O O . GLN A 1 108 ? -4.786 -7.961 7.072 1.00 96.44 108 GLN A O 1
ATOM 892 N N . GLY A 1 109 ? -4.577 -9.279 5.254 1.00 95.50 109 GLY A N 1
ATOM 893 C CA . GLY A 1 109 ? -5.998 -9.606 5.104 1.00 95.50 109 GLY A CA 1
ATOM 894 C C . GLY A 1 109 ? -6.547 -10.475 6.239 1.00 95.50 109 GLY A C 1
ATOM 895 O O . GLY A 1 109 ? -7.633 -10.197 6.763 1.00 95.50 109 GLY A O 1
ATOM 896 N N . GLU A 1 110 ? -5.782 -11.478 6.672 1.00 97.25 110 GLU A N 1
ATOM 897 C CA . GLU A 1 110 ? -6.120 -12.312 7.833 1.00 97.25 110 GLU A CA 1
ATOM 898 C C . GLU A 1 110 ? -6.186 -11.478 9.115 1.00 97.25 110 GLU A C 1
ATOM 900 O O . GLU A 1 110 ? -7.198 -11.496 9.821 1.00 97.25 110 GLU A O 1
ATOM 905 N N . LEU A 1 111 ? -5.153 -10.667 9.372 1.00 96.00 111 LEU A N 1
ATOM 906 C CA . LEU A 1 111 ? -5.101 -9.781 10.533 1.00 96.00 111 LEU A CA 1
ATOM 907 C C . LEU A 1 111 ? -6.257 -8.771 10.527 1.00 96.00 111 LEU A C 1
ATOM 909 O O . LEU A 1 111 ? -6.910 -8.570 11.550 1.00 96.00 111 LEU A O 1
ATOM 913 N N . TYR A 1 112 ? -6.554 -8.166 9.375 1.00 94.44 112 TYR A N 1
ATOM 914 C CA . TYR A 1 112 ? -7.701 -7.269 9.226 1.00 94.44 112 TYR A CA 1
ATOM 915 C C . TYR A 1 112 ? -9.014 -7.963 9.604 1.00 94.44 112 TYR A C 1
ATOM 917 O O . TYR A 1 112 ? -9.814 -7.410 10.363 1.00 94.44 112 TYR A O 1
ATOM 925 N N . THR A 1 113 ? -9.231 -9.179 9.099 1.00 95.38 113 THR A N 1
ATOM 926 C CA . THR A 1 113 ? -10.448 -9.955 9.364 1.00 95.38 113 THR A CA 1
ATOM 927 C C . THR A 1 113 ? -10.573 -10.278 10.848 1.00 95.38 113 THR A C 1
ATOM 929 O O . THR A 1 113 ? -11.627 -10.035 11.439 1.00 95.38 113 THR A O 1
ATOM 932 N N . PHE A 1 114 ? -9.483 -10.731 11.468 1.00 95.94 114 PHE A N 1
ATOM 933 C CA . PHE A 1 114 ? -9.415 -10.999 12.900 1.00 95.94 114 PHE A CA 1
ATOM 934 C C . PHE A 1 114 ? -9.733 -9.751 13.736 1.00 95.94 114 PHE A C 1
ATOM 936 O O . PHE A 1 114 ? -10.597 -9.790 14.615 1.00 95.94 114 PHE A O 1
ATOM 943 N N . MET A 1 115 ? -9.089 -8.616 13.447 1.00 95.19 115 MET A N 1
ATOM 944 C CA . MET A 1 115 ? -9.332 -7.378 14.190 1.00 95.19 115 MET A CA 1
ATOM 945 C C . MET A 1 115 ? -10.766 -6.871 14.003 1.00 95.19 115 MET A C 1
ATOM 947 O O . MET A 1 115 ? -11.370 -6.384 14.958 1.00 95.19 115 MET A O 1
ATOM 951 N N . LYS A 1 116 ? -11.335 -7.001 12.798 1.00 93.19 116 LYS A N 1
ATOM 952 C CA . LYS A 1 116 ? -12.726 -6.627 12.515 1.00 93.19 116 LYS A CA 1
ATOM 953 C C . LYS A 1 116 ? -13.710 -7.475 13.324 1.00 93.19 116 LYS A C 1
ATOM 955 O O . LYS A 1 116 ? -14.599 -6.915 13.956 1.00 93.19 116 LYS A O 1
ATOM 960 N N . GLN A 1 117 ? -13.539 -8.800 13.336 1.00 95.19 117 GLN A N 1
ATOM 961 C CA . GLN A 1 117 ? -14.402 -9.725 14.088 1.00 95.19 117 GLN A CA 1
ATOM 962 C C . GLN A 1 117 ? -14.397 -9.439 15.594 1.00 95.19 117 GLN A C 1
ATOM 964 O O . GLN A 1 117 ? -15.419 -9.587 16.256 1.00 95.19 117 GLN A O 1
ATOM 969 N N . ASN A 1 118 ? -13.266 -8.972 16.121 1.00 95.25 118 ASN A N 1
ATOM 970 C CA . ASN A 1 118 ? -13.105 -8.634 17.533 1.00 95.25 118 ASN A CA 1
ATOM 971 C C . ASN A 1 118 ? -13.408 -7.158 17.857 1.00 95.25 118 ASN A C 1
ATOM 973 O O . ASN A 1 118 ? -13.084 -6.697 18.947 1.00 95.25 118 ASN A O 1
ATOM 977 N N . ASN A 1 119 ? -14.008 -6.392 16.935 1.00 92.56 119 ASN A N 1
ATOM 978 C CA . ASN A 1 119 ? -14.292 -4.957 17.109 1.00 92.56 119 ASN A CA 1
ATOM 979 C C . ASN A 1 119 ? -13.047 -4.109 17.461 1.00 92.56 119 ASN A C 1
ATOM 981 O O . ASN A 1 119 ? -13.141 -3.049 18.081 1.00 92.56 119 ASN A O 1
ATOM 985 N N . MET A 1 120 ? -11.860 -4.563 17.051 1.00 92.56 120 MET A N 1
ATOM 986 C CA . MET A 1 120 ? -10.577 -3.896 17.296 1.00 92.56 120 MET A CA 1
ATOM 987 C C . MET A 1 120 ? -10.151 -2.977 16.147 1.00 92.56 120 MET A C 1
ATOM 989 O O . MET A 1 120 ? -9.198 -2.216 16.297 1.00 92.56 120 MET A O 1
ATOM 993 N N . TYR A 1 121 ? -10.853 -3.010 15.012 1.00 90.44 121 TYR A N 1
ATOM 994 C CA . TYR A 1 121 ? -10.550 -2.187 13.845 1.00 90.44 121 TYR A CA 1
ATOM 995 C C . TYR A 1 121 ? -11.762 -1.372 13.393 1.00 90.44 121 TYR A C 1
ATOM 997 O O . TYR A 1 121 ? -12.811 -1.939 13.093 1.00 90.44 121 TYR A O 1
ATOM 1005 N N . SER A 1 122 ? -11.584 -0.053 13.271 1.00 82.81 122 SER A N 1
ATOM 1006 C CA . SER A 1 122 ? -12.538 0.821 12.584 1.00 82.81 122 SER A CA 1
ATOM 1007 C C . SER A 1 122 ? -12.004 1.150 11.193 1.00 82.81 122 SER A C 1
ATOM 1009 O O . SER A 1 122 ? -10.960 1.802 11.094 1.00 82.81 122 SER A O 1
ATOM 1011 N N . PRO A 1 123 ? -12.680 0.716 10.115 1.00 78.88 123 PRO A N 1
ATOM 1012 C CA . PRO A 1 123 ? -12.295 1.119 8.774 1.00 78.88 123 PRO A CA 1
ATOM 1013 C C . PRO A 1 123 ? -12.469 2.633 8.595 1.00 78.88 123 PRO A C 1
ATOM 1015 O O . PRO A 1 123 ? -13.336 3.233 9.238 1.00 78.88 123 PRO A O 1
ATOM 1018 N N . PRO A 1 124 ? -11.658 3.260 7.725 1.00 78.12 124 PRO A N 1
ATOM 1019 C CA . PRO A 1 124 ? -11.859 4.656 7.368 1.00 78.12 124 PRO A CA 1
ATOM 1020 C C . PRO A 1 124 ? -13.245 4.853 6.747 1.00 78.12 124 PRO A C 1
ATOM 1022 O O . PRO A 1 124 ? -13.824 3.922 6.177 1.00 78.12 124 PRO A O 1
ATOM 1025 N N . SER A 1 125 ? -13.757 6.080 6.837 1.00 81.19 125 SER A N 1
ATOM 1026 C CA . SER A 1 125 ? -15.005 6.460 6.178 1.00 81.19 125 SER A CA 1
ATOM 1027 C C . SER A 1 125 ? -14.955 6.112 4.684 1.00 81.19 125 SER A C 1
ATOM 1029 O O . SER A 1 125 ? -13.898 6.271 4.062 1.00 81.19 125 SER A O 1
ATOM 1031 N N . PRO A 1 126 ? -16.074 5.661 4.089 1.00 83.38 126 PRO A N 1
ATOM 1032 C CA . PRO A 1 126 ? -16.143 5.422 2.655 1.00 83.38 126 PRO A CA 1
ATOM 1033 C C . PRO A 1 126 ? -15.685 6.654 1.867 1.00 83.38 126 PRO A C 1
ATOM 1035 O O . PRO A 1 126 ? -16.041 7.783 2.208 1.00 83.38 126 PRO A O 1
ATOM 1038 N N . ALA A 1 127 ? -14.910 6.435 0.806 1.00 84.50 127 ALA A N 1
ATOM 1039 C CA . ALA A 1 127 ? -14.510 7.516 -0.085 1.00 84.50 127 ALA A CA 1
ATOM 1040 C C . ALA A 1 127 ? -15.737 8.089 -0.811 1.00 84.50 127 ALA A C 1
ATOM 1042 O O . ALA A 1 127 ? -16.605 7.341 -1.274 1.00 84.50 127 ALA A O 1
ATOM 1043 N N . LEU A 1 128 ? -15.802 9.417 -0.937 1.00 89.81 128 LEU A N 1
ATOM 1044 C CA . LEU A 1 128 ? -16.851 10.068 -1.715 1.00 89.81 128 LEU A CA 1
ATOM 1045 C C . LEU A 1 128 ? -16.699 9.693 -3.187 1.00 89.81 128 LEU A C 1
ATOM 1047 O O . LEU A 1 128 ? -15.597 9.701 -3.739 1.00 89.81 128 LEU A O 1
ATOM 1051 N N . ARG A 1 129 ? -17.826 9.422 -3.852 1.00 90.25 129 ARG A N 1
ATOM 1052 C CA . ARG A 1 129 ? -17.820 9.052 -5.272 1.00 90.25 129 ARG A CA 1
ATOM 1053 C C . ARG A 1 129 ? -17.105 10.093 -6.137 1.00 90.25 129 ARG A C 1
ATOM 1055 O O . ARG A 1 129 ? -16.325 9.727 -7.005 1.00 90.25 129 ARG A O 1
ATOM 1062 N N . GLN A 1 130 ? -17.303 11.371 -5.825 1.00 91.38 130 GLN A N 1
ATOM 1063 C CA . GLN A 1 130 ? -16.651 12.482 -6.514 1.00 91.38 130 GLN A CA 1
ATOM 1064 C C . GLN A 1 130 ? -15.119 12.421 -6.435 1.00 91.38 130 GLN A C 1
ATOM 1066 O O . GLN A 1 130 ? -14.458 12.749 -7.413 1.00 91.38 130 GLN A O 1
ATOM 1071 N N . ASP A 1 131 ? -14.541 11.999 -5.309 1.00 86.38 131 ASP A N 1
ATOM 1072 C CA . ASP A 1 131 ? -13.082 11.922 -5.161 1.00 86.38 131 ASP A CA 1
ATOM 1073 C C . ASP A 1 131 ? -12.500 10.725 -5.916 1.00 86.38 131 ASP A C 1
ATOM 1075 O O . ASP A 1 131 ? -11.440 10.837 -6.534 1.00 86.38 131 ASP A O 1
ATOM 1079 N N . ILE A 1 132 ? -13.239 9.611 -5.963 1.00 88.62 132 ILE A N 1
ATOM 1080 C CA . ILE A 1 132 ? -12.914 8.475 -6.834 1.00 88.62 132 ILE A CA 1
ATOM 1081 C C . ILE A 1 132 ? -12.940 8.917 -8.303 1.00 88.62 132 ILE A C 1
ATOM 1083 O O . ILE A 1 132 ? -11.986 8.665 -9.039 1.00 88.62 132 ILE A O 1
ATOM 1087 N N . ASP A 1 133 ? -13.997 9.615 -8.728 1.00 89.69 133 ASP A N 1
ATOM 1088 C CA . ASP A 1 133 ? -14.145 10.071 -10.112 1.00 89.69 133 ASP A CA 1
ATOM 1089 C C . ASP A 1 133 ? -13.034 11.068 -10.501 1.00 89.69 133 ASP A C 1
ATOM 1091 O O . ASP A 1 133 ? -12.468 10.955 -11.591 1.00 89.69 133 ASP A O 1
ATOM 1095 N N . LYS A 1 134 ? -12.645 11.987 -9.601 1.00 93.12 134 LYS A N 1
ATOM 1096 C CA . LYS A 1 134 ? -11.492 12.887 -9.803 1.00 93.12 134 LYS A CA 1
ATOM 1097 C C . LYS A 1 134 ? -10.196 12.110 -10.012 1.00 93.12 134 LYS A C 1
ATOM 1099 O O . LYS A 1 134 ? -9.461 12.404 -10.952 1.00 93.12 134 LYS A O 1
ATOM 1104 N N . GLN A 1 135 ? -9.915 11.116 -9.165 1.00 89.88 135 GLN A N 1
ATOM 1105 C CA . GLN A 1 135 ? -8.694 10.320 -9.282 1.00 89.88 135 GLN A CA 1
ATOM 1106 C C . GLN A 1 135 ? -8.668 9.532 -10.597 1.00 89.88 135 GLN A C 1
ATOM 1108 O O . GLN A 1 135 ? -7.637 9.477 -11.263 1.00 89.88 135 GLN A O 1
ATOM 1113 N N . ILE A 1 136 ? -9.813 8.982 -11.013 1.00 91.69 136 ILE A N 1
ATOM 1114 C CA . ILE A 1 136 ? -9.959 8.295 -12.301 1.00 91.69 136 ILE A CA 1
ATOM 1115 C C . ILE A 1 136 ? -9.674 9.250 -13.465 1.00 91.69 136 ILE A C 1
ATOM 1117 O O . ILE A 1 136 ? -8.907 8.901 -14.364 1.00 91.69 136 ILE A O 1
ATOM 1121 N N . GLN A 1 137 ? -10.267 10.448 -13.463 1.00 91.94 137 GLN A N 1
ATOM 1122 C CA . GLN A 1 137 ? -10.035 11.451 -14.507 1.00 91.94 137 GLN A CA 1
ATOM 1123 C C . GLN A 1 137 ? -8.563 11.873 -14.563 1.00 91.94 137 GLN A C 1
ATOM 1125 O O . GLN A 1 137 ? -7.976 11.895 -15.645 1.00 91.94 137 GLN A O 1
ATOM 1130 N N . HIS A 1 138 ? -7.950 12.127 -13.406 1.00 92.38 138 HIS A N 1
ATOM 1131 C CA . HIS A 1 138 ? -6.533 12.464 -13.303 1.00 92.38 138 HIS A CA 1
ATOM 1132 C C . HIS A 1 138 ? -5.637 11.350 -13.869 1.00 92.38 138 HIS A C 1
ATOM 1134 O O . HIS A 1 138 ? -4.753 11.615 -14.683 1.00 92.38 138 HIS A O 1
ATOM 1140 N N . SER A 1 139 ? -5.888 10.087 -13.505 1.00 87.88 139 SER A N 1
ATOM 1141 C CA . SER A 1 139 ? -5.140 8.940 -14.033 1.00 87.88 139 SER A CA 1
ATOM 1142 C C . SER A 1 139 ? -5.304 8.770 -15.546 1.00 87.88 139 SER A C 1
ATOM 1144 O O . SER A 1 139 ? -4.322 8.492 -16.232 1.00 87.88 139 SER A O 1
ATOM 1146 N N . GLN A 1 140 ? -6.509 8.973 -16.089 1.00 90.44 140 GLN A N 1
ATOM 1147 C CA . GLN A 1 140 ? -6.740 8.918 -17.537 1.00 90.44 140 GLN A CA 1
ATOM 1148 C C . GLN A 1 140 ? -5.993 10.030 -18.278 1.00 90.44 140 GLN A C 1
ATOM 1150 O O . GLN A 1 140 ? -5.336 9.762 -19.284 1.00 90.44 140 GLN A O 1
ATOM 1155 N N . GLN A 1 141 ? -6.055 11.262 -17.770 1.00 92.06 141 GLN A N 1
ATOM 1156 C CA . GLN A 1 141 ? -5.350 12.399 -18.357 1.00 92.06 141 GLN A CA 1
ATOM 1157 C C . GLN A 1 141 ? -3.833 12.188 -18.328 1.00 92.06 141 GLN A C 1
ATOM 1159 O O . GLN A 1 141 ? -3.170 12.377 -19.347 1.00 92.06 141 GLN A O 1
ATOM 1164 N N . SER A 1 142 ? -3.297 11.740 -17.189 1.00 90.94 142 SER A N 1
ATOM 1165 C CA . SER A 1 142 ? -1.881 11.394 -17.051 1.00 90.94 142 SER A CA 1
ATOM 1166 C C . SER A 1 142 ? -1.476 10.318 -18.064 1.00 90.94 142 SER A C 1
ATOM 1168 O O . SER A 1 142 ? -0.499 10.497 -18.788 1.00 90.94 142 SER A O 1
ATOM 1170 N N . GLY A 1 143 ? -2.286 9.263 -18.219 1.00 86.38 143 GLY A N 1
ATOM 1171 C CA . GLY A 1 143 ? -2.052 8.219 -19.218 1.00 86.38 143 GLY A CA 1
ATOM 1172 C C . GLY A 1 143 ? -2.034 8.740 -20.661 1.00 86.38 143 GLY A C 1
ATOM 1173 O O . GLY A 1 143 ? -1.162 8.354 -21.440 1.00 86.38 143 GLY A O 1
ATOM 1174 N N . GLN A 1 144 ? -2.947 9.647 -21.027 1.00 90.38 144 GLN A N 1
ATOM 1175 C CA . GLN A 1 144 ? -2.964 10.275 -22.357 1.00 90.38 144 GLN A CA 1
ATOM 1176 C C . GLN A 1 144 ? -1.737 11.164 -22.598 1.00 90.38 144 GLN A C 1
ATOM 1178 O O . GLN A 1 144 ? -1.188 11.165 -23.700 1.00 90.38 144 GLN A O 1
ATOM 1183 N N . GLN A 1 145 ? -1.290 11.909 -21.585 1.00 88.94 145 GLN A N 1
ATOM 1184 C CA . GLN A 1 145 ? -0.076 12.723 -21.670 1.00 88.94 145 GLN A CA 1
ATOM 1185 C C . GLN A 1 145 ? 1.161 11.847 -21.870 1.00 88.94 145 GLN A C 1
ATOM 1187 O O . GLN A 1 145 ? 1.974 12.131 -22.748 1.00 88.94 145 GLN A O 1
ATOM 1192 N N . THR A 1 146 ? 1.274 10.743 -21.124 1.00 87.81 146 THR A N 1
ATOM 1193 C CA . THR A 1 146 ? 2.351 9.768 -21.322 1.00 87.81 146 THR A CA 1
ATOM 1194 C C . THR A 1 146 ? 2.354 9.239 -22.754 1.00 87.81 146 THR A C 1
ATOM 1196 O O . THR A 1 146 ? 3.409 9.227 -23.379 1.00 87.81 146 THR A O 1
ATOM 1199 N N . GLN A 1 147 ? 1.191 8.874 -23.309 1.00 83.56 147 GLN A N 1
ATOM 1200 C CA . GLN A 1 147 ? 1.079 8.391 -24.692 1.00 83.56 147 GLN A CA 1
ATOM 1201 C C . GLN A 1 147 ? 1.555 9.423 -25.724 1.00 83.56 147 GLN A C 1
ATOM 1203 O O . GLN A 1 147 ? 2.302 9.076 -26.635 1.00 83.56 147 GLN A O 1
ATOM 1208 N N . GLN A 1 148 ? 1.178 10.693 -25.563 1.00 86.81 148 GLN A N 1
ATOM 1209 C CA . GLN A 1 148 ? 1.622 11.773 -26.453 1.00 86.81 148 GLN A CA 1
ATOM 1210 C C . GLN A 1 148 ? 3.132 12.013 -26.373 1.00 86.81 148 GLN A C 1
ATOM 1212 O O . GLN A 1 148 ? 3.757 12.287 -27.394 1.00 86.81 148 GLN A O 1
ATOM 1217 N N . LEU A 1 149 ? 3.722 11.887 -25.180 1.00 90.62 149 LEU A N 1
ATOM 1218 C CA . LEU A 1 149 ? 5.165 12.019 -24.996 1.00 90.62 149 LEU A CA 1
ATOM 1219 C C . LEU A 1 149 ? 5.927 10.853 -25.623 1.00 90.62 149 LEU A C 1
ATOM 1221 O O . LEU A 1 149 ? 6.970 11.088 -26.220 1.00 90.62 149 LEU A O 1
ATOM 1225 N N . VAL A 1 150 ? 5.431 9.615 -25.516 1.00 87.25 150 VAL A N 1
ATOM 1226 C CA . VAL A 1 150 ? 6.124 8.442 -26.076 1.00 87.25 150 VAL A CA 1
ATOM 1227 C C . VAL A 1 150 ? 5.911 8.283 -27.586 1.00 87.25 150 VAL A C 1
ATOM 1229 O O . VAL A 1 150 ? 6.819 7.817 -28.266 1.00 87.25 150 VAL A O 1
ATOM 1232 N N . ALA A 1 151 ? 4.764 8.699 -28.139 1.00 81.00 151 ALA A N 1
ATOM 1233 C CA . ALA A 1 151 ? 4.402 8.477 -29.546 1.00 81.00 151 ALA A CA 1
ATOM 1234 C C . ALA A 1 151 ? 5.473 8.906 -30.579 1.00 81.00 151 ALA A C 1
ATOM 1236 O O . ALA A 1 151 ? 5.749 8.116 -31.487 1.00 81.00 151 ALA A O 1
ATOM 1237 N N . PRO A 1 152 ? 6.143 10.074 -30.455 1.00 78.31 152 PRO A N 1
ATOM 1238 C CA . PRO A 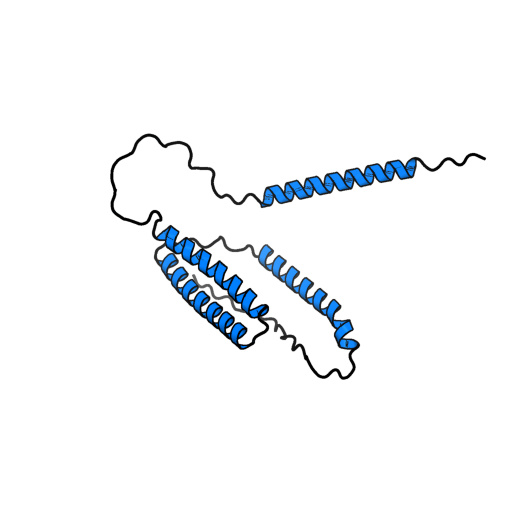1 152 ? 7.233 10.450 -31.356 1.00 78.31 152 PRO A CA 1
ATOM 1239 C C . PRO A 1 152 ? 8.393 9.449 -31.310 1.00 78.31 152 PRO A C 1
ATOM 1241 O O . PRO A 1 152 ? 8.908 9.048 -32.348 1.00 78.31 152 PRO A O 1
ATOM 1244 N N . TYR A 1 153 ? 8.769 8.972 -30.123 1.00 74.69 153 TYR A N 1
ATOM 1245 C CA . TYR A 1 153 ? 9.879 8.029 -29.971 1.00 74.69 153 TYR A CA 1
ATOM 1246 C C . TYR A 1 153 ? 9.566 6.646 -30.548 1.00 74.69 153 TYR A C 1
ATOM 1248 O O . TYR A 1 153 ? 10.486 5.966 -30.998 1.00 74.69 153 TYR A O 1
ATOM 1256 N N . LEU A 1 154 ? 8.290 6.240 -30.595 1.00 66.81 154 LEU A N 1
ATOM 1257 C CA . LEU A 1 154 ? 7.917 4.998 -31.272 1.00 66.81 154 LEU A CA 1
ATOM 1258 C C . LEU A 1 154 ? 7.896 5.161 -32.802 1.00 66.81 154 LEU A C 1
ATOM 1260 O O . LEU A 1 154 ? 8.214 4.222 -33.526 1.00 66.81 154 LEU A O 1
ATOM 1264 N N . SER A 1 155 ? 7.490 6.334 -33.303 1.00 60.78 155 SER A N 1
ATOM 1265 C CA . SER A 1 155 ? 7.250 6.561 -34.736 1.00 60.78 155 SER A CA 1
ATOM 1266 C C . SER A 1 155 ? 8.521 6.846 -35.550 1.00 60.78 155 SER A C 1
ATOM 1268 O O . SER A 1 155 ? 8.479 6.738 -36.774 1.00 60.78 155 SER A O 1
ATOM 1270 N N . PHE A 1 156 ? 9.637 7.209 -34.904 1.00 53.88 156 PHE A N 1
ATOM 1271 C CA . PHE A 1 156 ? 10.907 7.558 -35.563 1.00 53.88 156 PHE A CA 1
ATOM 1272 C C . PHE A 1 156 ? 11.982 6.446 -35.523 1.00 53.88 156 PHE A C 1
ATOM 1274 O O . PHE A 1 156 ? 13.107 6.669 -35.970 1.00 53.88 156 PHE A O 1
ATOM 1281 N N . GLY A 1 157 ? 11.669 5.242 -35.029 1.00 49.06 157 GLY A N 1
ATOM 1282 C CA . GLY A 1 157 ? 12.621 4.128 -34.933 1.00 49.06 157 GLY A CA 1
ATOM 1283 C C . GLY A 1 157 ? 12.541 3.142 -36.103 1.00 49.06 157 GLY A C 1
ATOM 1284 O O . GLY A 1 157 ? 11.597 2.362 -36.190 1.00 49.06 157 GLY A O 1
ATOM 1285 N N . GLY A 1 158 ? 13.569 3.126 -36.961 1.00 50.66 158 GLY A N 1
ATOM 1286 C CA . GLY A 1 158 ? 13.902 1.980 -37.823 1.00 50.66 158 GLY A CA 1
ATOM 1287 C C . GLY A 1 158 ? 14.229 0.712 -37.005 1.00 50.66 158 GLY A C 1
ATOM 1288 O O . GLY A 1 158 ? 14.029 0.713 -35.792 1.00 50.66 158 GLY A O 1
ATOM 1289 N N . PRO A 1 159 ? 14.725 -0.383 -37.617 1.00 42.56 159 PRO A N 1
ATOM 1290 C CA . PRO A 1 159 ? 14.808 -1.708 -36.994 1.00 42.56 159 PRO A CA 1
ATOM 1291 C C . PRO A 1 159 ? 15.849 -1.759 -35.861 1.00 42.56 159 PRO A C 1
ATOM 1293 O O . PRO A 1 159 ? 16.953 -2.274 -36.022 1.00 42.56 159 PRO A O 1
ATOM 1296 N N . HIS A 1 160 ? 15.497 -1.233 -34.692 1.00 43.75 160 HIS A N 1
ATOM 1297 C CA . HIS A 1 160 ? 16.226 -1.422 -33.452 1.00 43.75 160 HIS A CA 1
ATOM 1298 C C . HIS A 1 160 ? 15.733 -2.720 -32.810 1.00 43.75 160 HIS A C 1
ATOM 1300 O O . HIS A 1 160 ? 14.634 -2.816 -32.269 1.00 43.75 160 HIS A O 1
ATOM 1306 N N . GLN A 1 161 ? 16.565 -3.751 -32.939 1.00 44.16 161 GLN A N 1
ATOM 1307 C CA . GLN A 1 161 ? 16.491 -4.990 -32.176 1.00 44.16 161 GLN A CA 1
ATOM 1308 C C . GLN A 1 161 ? 16.540 -4.673 -30.673 1.00 44.16 161 GLN A C 1
ATOM 1310 O O . GLN A 1 161 ? 17.527 -4.123 -30.190 1.00 44.16 161 GLN A O 1
ATOM 1315 N N . GLY A 1 162 ? 15.498 -5.070 -29.943 1.00 42.50 162 GLY A N 1
ATOM 1316 C CA . GLY A 1 162 ? 15.482 -5.106 -28.481 1.00 42.50 162 GLY A CA 1
ATOM 1317 C C . GLY A 1 162 ? 14.603 -4.031 -27.842 1.00 42.50 162 GLY A C 1
ATOM 1318 O O . GLY A 1 162 ? 14.800 -2.844 -28.052 1.00 42.50 162 GLY A O 1
ATOM 1319 N N . TYR A 1 163 ? 13.673 -4.485 -27.000 1.00 40.06 163 TYR A N 1
ATOM 1320 C CA . TYR A 1 163 ? 12.693 -3.716 -26.219 1.00 40.06 163 TYR A CA 1
ATOM 1321 C C . TYR A 1 163 ? 11.412 -3.309 -26.958 1.00 40.06 163 TYR A C 1
ATOM 1323 O O . TYR A 1 163 ? 11.087 -2.137 -27.127 1.00 40.06 163 TYR A O 1
ATOM 1331 N N . SER A 1 164 ? 10.597 -4.313 -27.286 1.00 34.59 164 SER A N 1
ATOM 1332 C CA . SER A 1 164 ? 9.149 -4.127 -27.384 1.00 34.59 164 SER A CA 1
ATOM 1333 C C . SER A 1 164 ? 8.584 -3.853 -25.984 1.00 34.59 164 SER A C 1
ATOM 1335 O O . SER A 1 164 ? 8.463 -4.771 -25.169 1.00 34.59 164 SER A O 1
ATOM 1337 N N . TYR A 1 165 ? 8.232 -2.606 -25.683 1.00 40.62 165 TYR A N 1
ATOM 1338 C CA . TYR A 1 165 ? 7.311 -2.318 -24.585 1.00 40.62 165 TYR A CA 1
ATOM 1339 C C . TYR A 1 165 ? 5.937 -2.849 -25.014 1.00 40.62 165 TYR A C 1
ATOM 1341 O O . TYR A 1 165 ? 5.232 -2.252 -25.823 1.00 40.62 165 TYR A O 1
ATOM 1349 N N . ILE A 1 166 ? 5.558 -4.025 -24.517 1.00 42.38 166 ILE A N 1
ATOM 1350 C CA . ILE A 1 166 ? 4.167 -4.470 -24.597 1.00 42.38 166 ILE A CA 1
ATOM 1351 C C . ILE A 1 166 ? 3.416 -3.553 -23.641 1.00 42.38 166 ILE A C 1
ATOM 1353 O O . ILE A 1 166 ? 3.485 -3.731 -22.426 1.00 42.38 166 ILE A O 1
ATOM 1357 N N . GLN A 1 167 ? 2.767 -2.521 -24.176 1.00 39.78 167 GLN A N 1
ATOM 1358 C CA . GLN A 1 167 ? 1.834 -1.735 -23.388 1.00 39.78 167 GLN A CA 1
ATOM 1359 C C . GLN A 1 167 ? 0.690 -2.693 -23.016 1.00 39.78 167 GLN A C 1
ATOM 1361 O O . GLN A 1 167 ? 0.033 -3.207 -23.926 1.00 39.78 167 GLN A O 1
ATOM 1366 N N . PRO A 1 168 ? 0.461 -3.012 -21.729 1.00 37.94 168 PRO A N 1
ATOM 1367 C CA . PRO A 1 168 ? -0.710 -3.783 -21.366 1.00 37.94 168 PRO A CA 1
ATOM 1368 C C . PRO A 1 168 ? -1.920 -2.959 -21.793 1.00 37.94 168 PRO A C 1
ATOM 1370 O O . PRO A 1 168 ? -2.109 -1.827 -21.350 1.00 37.94 168 PRO A O 1
ATOM 1373 N N . SER A 1 169 ? -2.717 -3.503 -22.705 1.00 33.03 169 SER A N 1
ATOM 1374 C CA . SER A 1 169 ? -4.031 -2.964 -23.010 1.00 33.03 169 SER A CA 1
ATOM 1375 C C . SER A 1 169 ? -4.833 -3.007 -21.716 1.00 33.03 169 SER A C 1
ATOM 1377 O O . SER A 1 169 ? -5.278 -4.076 -21.293 1.00 33.03 169 SER A O 1
ATOM 1379 N N . TYR A 1 170 ? -4.967 -1.854 -21.057 1.00 39.53 170 TYR A N 1
ATOM 1380 C CA . TYR A 1 170 ? -5.903 -1.655 -19.961 1.00 39.53 170 TYR A CA 1
ATOM 1381 C C . TYR A 1 170 ? -7.302 -1.801 -20.555 1.00 39.53 170 TYR A C 1
ATOM 1383 O O . TYR A 1 170 ? -7.934 -0.826 -20.958 1.00 39.53 170 TYR A O 1
ATOM 1391 N N . ASN A 1 171 ? -7.755 -3.047 -20.689 1.00 36.66 171 ASN A N 1
ATOM 1392 C CA . ASN A 1 171 ? -9.142 -3.324 -20.985 1.00 36.66 171 ASN A CA 1
ATOM 1393 C C . ASN A 1 171 ? -9.952 -2.678 -19.871 1.00 36.66 171 ASN A C 1
ATOM 1395 O O . ASN A 1 171 ? -9.749 -2.925 -18.682 1.00 36.66 171 ASN A O 1
ATOM 1399 N N . GLN A 1 172 ? -10.825 -1.792 -20.314 1.00 41.31 172 GLN A N 1
ATOM 1400 C CA . GLN A 1 172 ? -11.825 -1.077 -19.563 1.00 41.31 172 GLN A CA 1
ATOM 1401 C C . GLN A 1 172 ? -12.693 -2.087 -18.792 1.00 41.31 172 GLN A C 1
ATOM 1403 O O . GLN A 1 172 ? -13.749 -2.491 -19.261 1.00 41.31 172 GLN A O 1
ATOM 1408 N N . ALA A 1 173 ? -12.258 -2.505 -17.601 1.00 35.59 173 ALA A N 1
ATOM 1409 C CA . ALA A 1 173 ? -13.084 -3.228 -16.638 1.00 35.59 173 ALA A CA 1
ATOM 1410 C C . ALA A 1 173 ? -14.030 -2.232 -15.947 1.00 35.59 173 ALA A C 1
ATOM 1412 O O . ALA A 1 173 ? -13.966 -1.983 -14.746 1.00 35.59 173 ALA A O 1
ATOM 1413 N N . GLY A 1 174 ? -14.893 -1.607 -16.748 1.00 37.44 174 GLY A N 1
ATOM 1414 C CA . GLY A 1 174 ? -16.193 -1.167 -16.277 1.00 37.44 174 GLY A CA 1
ATOM 1415 C C . GLY A 1 174 ? -17.098 -2.394 -16.212 1.00 37.44 174 GLY A C 1
ATOM 1416 O O . GLY A 1 174 ? -17.069 -3.215 -17.121 1.00 37.44 174 GLY A O 1
ATOM 1417 N N . GLN A 1 175 ? -17.920 -2.470 -15.165 1.00 35.16 175 GLN A N 1
ATOM 1418 C CA . GLN A 1 175 ? -18.909 -3.521 -14.870 1.00 35.16 175 GLN A CA 1
ATOM 1419 C C . GLN A 1 175 ? -18.419 -4.694 -13.998 1.00 35.16 175 GLN A C 1
ATOM 1421 O O . GLN A 1 175 ? -18.529 -5.855 -14.371 1.00 35.16 175 GLN A O 1
ATOM 1426 N N . ALA A 1 176 ? -17.992 -4.403 -12.765 1.00 35.78 176 ALA A N 1
ATOM 1427 C CA . ALA A 1 176 ? -18.288 -5.309 -11.654 1.00 35.78 176 ALA A CA 1
ATOM 1428 C C . ALA A 1 176 ? -19.611 -4.852 -11.009 1.00 35.78 176 ALA A C 1
ATOM 1430 O O . ALA A 1 176 ? -19.687 -3.782 -10.403 1.00 35.78 176 ALA A O 1
ATOM 1431 N N . GLN A 1 177 ? -20.658 -5.645 -11.245 1.00 35.19 177 GLN A N 1
ATOM 1432 C CA . GLN A 1 177 ? -22.001 -5.585 -10.653 1.00 35.19 177 GLN A CA 1
ATOM 1433 C C . GLN A 1 177 ? -21.894 -5.408 -9.122 1.00 35.19 177 GLN A C 1
ATOM 1435 O O . GLN A 1 177 ? -21.148 -6.126 -8.470 1.00 35.19 177 GLN A O 1
ATOM 1440 N N . GLN A 1 178 ? -22.483 -4.388 -8.492 1.00 40.16 178 GLN A N 1
ATOM 1441 C CA . GLN A 1 178 ? -23.901 -4.312 -8.108 1.00 40.16 178 GLN A CA 1
ATOM 1442 C C . GLN A 1 178 ? -24.471 -5.661 -7.625 1.00 40.16 178 GLN A C 1
ATOM 1444 O O . GLN A 1 178 ? -25.233 -6.308 -8.337 1.00 40.16 178 GLN A O 1
ATOM 1449 N N . HIS A 1 179 ? -24.121 -6.072 -6.403 1.00 31.14 179 HIS A N 1
ATOM 1450 C CA . HIS A 1 179 ? -24.967 -6.955 -5.594 1.00 31.14 179 HIS A CA 1
ATOM 1451 C C . HIS A 1 179 ? -24.757 -6.647 -4.103 1.00 31.14 179 HIS A C 1
ATOM 1453 O O . HIS A 1 179 ? -23.911 -7.237 -3.440 1.00 31.14 179 HIS A O 1
ATOM 1459 N N . TYR A 1 180 ? -25.504 -5.667 -3.594 1.00 30.50 180 TYR A N 1
ATOM 1460 C CA . TYR A 1 180 ? -25.751 -5.504 -2.162 1.00 30.50 180 TYR A CA 1
ATOM 1461 C C . TYR A 1 180 ? -27.224 -5.847 -1.945 1.00 30.50 180 TYR A C 1
ATOM 1463 O O . TYR A 1 180 ? -28.107 -5.098 -2.363 1.00 30.50 180 TYR A O 1
ATOM 1471 N N . THR A 1 181 ? -27.481 -7.015 -1.366 1.00 48.81 181 THR A N 1
ATOM 1472 C CA . THR A 1 181 ? -28.781 -7.351 -0.780 1.00 48.81 181 THR A CA 1
ATOM 1473 C C . THR A 1 181 ? -28.718 -7.051 0.716 1.00 48.81 181 THR A C 1
ATOM 1475 O O . THR A 1 181 ? -27.641 -7.098 1.311 1.00 48.81 181 THR A O 1
ATOM 1478 N N . MET A 1 182 ? -29.884 -6.667 1.234 1.00 49.81 182 MET A N 1
ATOM 1479 C CA . MET A 1 182 ? -30.195 -6.097 2.550 1.00 49.81 182 MET A CA 1
ATOM 1480 C C . MET A 1 182 ? -29.641 -6.869 3.746 1.00 49.81 182 MET A C 1
ATOM 1482 O O . MET A 1 182 ? -29.677 -8.118 3.702 1.00 49.81 182 MET A O 1
#

Radius of gyration: 28.27 Å; chains: 1; bounding box: 48×79×81 Å

Sequence (182 aa):
MNQQPNNQNRQLSYQQQQQHDQRQQQLEQLFQQQSAYPYSQGFQQNQQQNQQQNLQSGSILSDKDLLSTTLADHKRVIREYATAATESNCPAIRQLFNQLTLDTLHLQGELYTFMKQNNMYSPPSPALRQDIDKQIQHSQQSGQQTQQLVAPYLSFGGPHQGYSYIQPSYNQAGQAQQHYTM

pLDDT: mean 72.85, std 22.44, range [30.5, 98.31]

Organism: NCBI:txid79263

Secondary structure (DSSP, 8-state):
------HHHHHHHHHHHHHHHHHHHHHHHHHHHHT------S--S--SS----------SS-HHHHHHHHHHHHHHHHHHHHHHHHH-SSHHHHHHHHHHHHHHHHHHHHHHHHHHHTT---PPPPPPHHHHHHHHHHHHHHHHHHHHHHHHHHHT--S--S--------------------